Protein AF-A0A940PUE8-F1 (afdb_monomer)

Radius of gyration: 15.59 Å; Cα contacts (8 Å, |Δi|>4): 55; chains: 1; bounding box: 42×23×38 Å

Secondary structure (DSSP, 8-state):
--THHHHHHHHHHHHHTTSHHHHHHHH-HHHHHHHHHHHHHH---TT--GGGSSTTT---SPPHHHHHHHHHHHHHHHHHH--S-PPPHHHHHHHHHHHHHHHHHS-----

Solvent-accessible surface area (backbone atoms only — not comparable to full-atom values): 6764 Å² total; per-residue (Å²): 131,73,72,69,56,62,49,49,51,55,52,52,49,58,54,46,61,73,38,78,62,36,61,55,56,71,70,32,60,64,61,51,50,51,52,52,53,48,46,58,71,73,61,72,56,99,80,68,69,68,75,48,72,37,46,77,51,51,75,76,62,73,57,77,89,48,44,66,58,50,45,53,42,38,55,60,45,46,79,76,71,59,88,78,88,76,74,51,67,67,60,47,51,51,54,47,44,53,51,39,50,52,40,41,66,52,86,68,80,85,125

Sequence (111 aa):
MSRHVMTRHFYDLEKLMQTPYAEMALNDLVLYHEIVEHRRKFYHVGYVDYDKELPATIQIVPSDELMSSYEADYNEMKEIFIYGQPLTFGGLMEKITNLQEQFRTLDVPRG

pLDDT: mean 71.4, std 12.27, range [41.88, 86.75]

Structure (mmCIF, N/CA/C/O backbone):
data_AF-A0A940PUE8-F1
#
_entry.id   AF-A0A940PUE8-F1
#
loop_
_atom_site.group_PDB
_atom_site.id
_atom_site.type_symbol
_atom_site.label_atom_id
_atom_site.label_alt_id
_atom_site.label_comp_id
_atom_site.label_asym_id
_atom_site.label_entity_id
_atom_site.label_seq_id
_atom_site.pdbx_PDB_ins_code
_atom_site.Cartn_x
_atom_site.Cartn_y
_atom_site.Cartn_z
_atom_site.occupancy
_atom_site.B_iso_or_equiv
_atom_site.auth_seq_id
_atom_site.auth_comp_id
_atom_site.auth_asym_id
_atom_site.auth_atom_id
_atom_site.pdbx_PDB_model_num
ATOM 1 N N . MET A 1 1 ? -12.089 7.092 -16.621 1.00 41.88 1 MET A N 1
ATOM 2 C CA . MET A 1 1 ? -11.076 7.352 -15.573 1.00 41.88 1 MET A CA 1
ATOM 3 C C . MET A 1 1 ? -9.706 7.195 -16.213 1.00 41.88 1 MET A C 1
ATOM 5 O O . MET A 1 1 ? -9.510 6.208 -16.909 1.00 41.88 1 MET A O 1
ATOM 9 N N . SER A 1 2 ? -8.819 8.191 -16.123 1.00 42.94 2 SER A N 1
ATOM 10 C CA . SER A 1 2 ? -7.538 8.158 -16.848 1.00 42.94 2 SER A CA 1
ATOM 11 C C . SER A 1 2 ? -6.592 7.113 -16.245 1.00 42.94 2 SER A C 1
ATOM 13 O O . SER A 1 2 ? -6.296 7.192 -15.051 1.00 42.94 2 SER A O 1
ATOM 15 N N . ARG A 1 3 ? -6.101 6.187 -17.078 1.00 51.22 3 ARG A N 1
ATOM 16 C CA . ARG A 1 3 ? -5.226 5.048 -16.729 1.00 51.22 3 ARG A CA 1
ATOM 17 C C . ARG A 1 3 ? -4.031 5.395 -15.830 1.00 51.22 3 ARG A C 1
ATOM 19 O O . ARG A 1 3 ? -3.708 4.662 -14.910 1.00 51.22 3 ARG A O 1
ATOM 26 N N . HIS A 1 4 ? -3.445 6.581 -15.986 1.00 52.94 4 HIS A N 1
ATOM 27 C CA . HIS A 1 4 ? -2.206 6.961 -15.291 1.00 52.94 4 HIS A CA 1
ATOM 28 C C . HIS A 1 4 ? -2.325 7.309 -13.795 1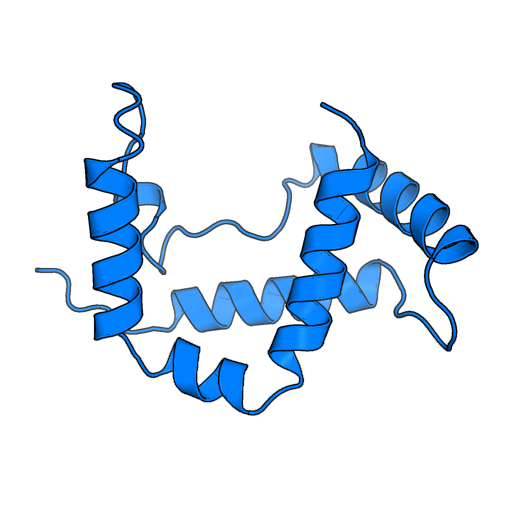.00 52.94 4 HIS A C 1
ATOM 30 O O . HIS A 1 4 ? -1.308 7.617 -13.175 1.00 52.94 4 HIS A O 1
ATOM 36 N N . VAL A 1 5 ? -3.524 7.386 -13.211 1.00 60.94 5 VAL A N 1
ATOM 37 C CA . VAL A 1 5 ? -3.681 7.820 -11.805 1.00 60.94 5 VAL A CA 1
ATOM 38 C C . VAL A 1 5 ? -3.390 6.673 -10.833 1.00 60.94 5 VAL A C 1
ATOM 40 O O . VAL A 1 5 ? -2.706 6.877 -9.836 1.00 60.94 5 VAL A O 1
ATOM 43 N N . MET A 1 6 ? -3.816 5.450 -11.160 1.00 65.69 6 MET A N 1
ATOM 44 C CA . MET A 1 6 ? -3.657 4.289 -10.271 1.00 65.69 6 MET A CA 1
ATOM 45 C C . MET A 1 6 ? -2.205 3.841 -10.130 1.00 65.69 6 MET A C 1
ATOM 47 O O . MET A 1 6 ? -1.738 3.561 -9.030 1.00 65.69 6 MET A O 1
ATOM 51 N N . THR A 1 7 ? -1.450 3.875 -11.221 1.00 65.12 7 THR A N 1
ATOM 52 C CA . THR A 1 7 ? -0.021 3.566 -11.211 1.00 65.12 7 THR A CA 1
ATOM 53 C C . THR A 1 7 ? 0.786 4.521 -10.327 1.00 65.12 7 THR A C 1
ATOM 55 O O . THR A 1 7 ? 1.679 4.091 -9.595 1.00 65.12 7 THR A O 1
ATOM 58 N N . ARG A 1 8 ? 0.444 5.818 -10.351 1.00 70.62 8 ARG A N 1
ATOM 59 C CA . ARG A 1 8 ? 1.067 6.824 -9.479 1.00 70.62 8 ARG A CA 1
ATOM 60 C C . ARG A 1 8 ? 0.781 6.539 -8.011 1.00 70.62 8 ARG A C 1
ATOM 62 O O . ARG A 1 8 ? 1.705 6.585 -7.212 1.00 70.62 8 ARG A O 1
ATOM 69 N N . HIS A 1 9 ? -0.444 6.130 -7.677 1.00 76.25 9 HIS A N 1
ATOM 70 C CA . HIS A 1 9 ? -0.786 5.742 -6.309 1.00 76.25 9 HIS A CA 1
ATOM 71 C C . HIS A 1 9 ? 0.066 4.581 -5.785 1.00 76.25 9 HIS A C 1
ATOM 73 O O . HIS A 1 9 ? 0.525 4.650 -4.648 1.00 76.25 9 HIS A O 1
ATOM 79 N N . PHE A 1 10 ? 0.337 3.549 -6.591 1.00 74.19 10 PHE A N 1
ATOM 80 C CA . PHE A 1 10 ? 1.215 2.460 -6.148 1.00 74.19 10 PHE A CA 1
ATOM 81 C C . PHE A 1 10 ? 2.662 2.907 -5.955 1.00 74.19 10 PHE A C 1
ATOM 83 O O . PHE A 1 10 ? 3.315 2.466 -5.011 1.00 74.19 10 PHE A O 1
ATOM 90 N N . TYR A 1 11 ? 3.164 3.790 -6.818 1.00 75.38 11 TYR A N 1
ATOM 91 C CA . TYR A 1 11 ? 4.506 4.344 -6.662 1.00 75.38 11 TYR A CA 1
ATOM 92 C C . TYR A 1 11 ? 4.624 5.228 -5.412 1.00 75.38 11 TYR A C 1
ATOM 94 O O . TYR A 1 11 ? 5.576 5.085 -4.647 1.00 75.38 11 TYR A O 1
ATOM 102 N N . ASP A 1 12 ? 3.644 6.093 -5.161 1.00 79.44 12 ASP A N 1
ATOM 103 C CA . ASP A 1 12 ? 3.615 6.932 -3.961 1.00 79.44 12 ASP A CA 1
ATOM 104 C C . ASP A 1 12 ? 3.534 6.074 -2.690 1.00 79.44 12 ASP A C 1
ATOM 106 O O . ASP A 1 12 ? 4.255 6.326 -1.723 1.00 79.44 12 ASP A O 1
ATOM 110 N N . LEU A 1 13 ? 2.727 5.006 -2.708 1.00 80.25 13 LEU A N 1
ATOM 111 C CA . LEU A 1 13 ? 2.640 4.044 -1.608 1.00 80.25 13 LEU A CA 1
ATOM 112 C C . LEU A 1 13 ? 3.984 3.344 -1.365 1.00 80.25 13 LEU A C 1
ATOM 114 O O . LEU A 1 13 ? 4.432 3.251 -0.226 1.00 80.25 13 LEU A O 1
ATOM 118 N N . GLU A 1 14 ? 4.668 2.925 -2.432 1.00 80.62 14 GLU A N 1
ATOM 119 C CA . GLU A 1 14 ? 6.005 2.322 -2.365 1.00 80.62 14 GLU A CA 1
ATOM 120 C C . GLU A 1 14 ? 7.037 3.248 -1.718 1.00 80.62 14 GLU A C 1
ATOM 122 O O . GLU A 1 14 ? 7.888 2.782 -0.953 1.00 80.62 14 GLU A O 1
ATOM 127 N N . LYS A 1 15 ? 6.952 4.554 -1.997 1.00 82.19 15 LYS A N 1
ATOM 128 C CA . LYS A 1 15 ? 7.826 5.566 -1.398 1.00 82.19 15 LYS A CA 1
ATOM 129 C C . LYS A 1 15 ? 7.487 5.827 0.057 1.00 82.19 15 LYS A C 1
ATOM 131 O O . LYS A 1 15 ? 8.400 5.863 0.878 1.00 82.19 15 LYS A O 1
ATOM 136 N N . LEU A 1 16 ? 6.205 5.948 0.393 1.00 81.56 16 LEU A N 1
ATOM 137 C CA . LEU A 1 16 ? 5.758 6.122 1.775 1.00 81.56 16 LEU A CA 1
ATOM 138 C C . LEU A 1 16 ? 6.170 4.931 2.648 1.00 81.56 16 LEU A C 1
ATOM 140 O O . LEU A 1 16 ? 6.682 5.142 3.747 1.00 81.56 16 LEU A O 1
ATOM 144 N N . MET A 1 17 ? 6.059 3.705 2.128 1.00 79.38 17 MET A N 1
ATOM 145 C CA . MET A 1 17 ? 6.488 2.474 2.803 1.00 79.38 17 MET A CA 1
ATOM 146 C C . MET A 1 17 ? 7.980 2.429 3.159 1.00 79.38 17 MET A C 1
ATOM 148 O O . MET A 1 17 ? 8.370 1.682 4.050 1.00 79.38 17 MET A O 1
ATOM 152 N N . GLN A 1 18 ? 8.828 3.200 2.478 1.00 79.50 18 GLN A N 1
ATOM 153 C CA . GLN A 1 18 ? 10.267 3.262 2.770 1.00 79.50 18 GLN A CA 1
ATOM 154 C C . GLN A 1 18 ? 10.622 4.285 3.846 1.00 79.50 18 GLN A C 1
ATOM 156 O O . GLN A 1 18 ? 11.796 4.450 4.179 1.00 79.50 18 GLN A O 1
ATOM 161 N N . THR A 1 19 ? 9.633 5.002 4.369 1.00 83.94 19 THR A N 1
ATOM 162 C CA . THR A 1 19 ? 9.842 6.010 5.402 1.00 83.94 19 THR A CA 1
ATOM 163 C C . THR A 1 19 ? 9.481 5.462 6.782 1.00 83.94 19 THR A C 1
ATOM 165 O O . THR A 1 19 ? 8.630 4.577 6.885 1.00 83.94 19 THR A O 1
ATOM 168 N N . PRO A 1 20 ? 10.029 6.038 7.868 1.00 80.12 20 PRO A N 1
ATOM 169 C CA . PRO A 1 20 ? 9.613 5.695 9.231 1.00 80.12 20 PRO A CA 1
ATOM 170 C C . PRO A 1 20 ? 8.114 5.922 9.486 1.00 80.12 20 PRO A C 1
ATOM 172 O O . PRO A 1 20 ? 7.539 5.338 10.400 1.00 80.12 20 PRO A O 1
ATOM 175 N N . TYR A 1 21 ? 7.462 6.766 8.675 1.00 80.38 21 TYR A N 1
ATOM 176 C CA . TYR A 1 21 ? 6.032 7.048 8.788 1.00 80.38 21 TYR A CA 1
ATOM 177 C C . TYR A 1 21 ? 5.154 5.838 8.473 1.00 80.38 21 TYR A C 1
ATOM 179 O O . TYR A 1 21 ? 4.046 5.767 8.993 1.00 80.38 21 TYR A O 1
ATOM 187 N N 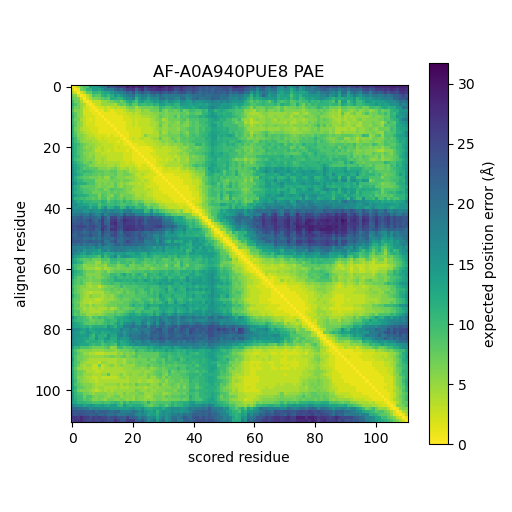. ALA A 1 22 ? 5.639 4.880 7.678 1.00 80.12 22 ALA A N 1
ATOM 188 C CA . ALA A 1 22 ? 4.893 3.663 7.376 1.00 80.12 22 ALA A CA 1
ATOM 189 C C . ALA A 1 22 ? 4.637 2.830 8.636 1.00 80.12 22 ALA A C 1
ATOM 191 O O . ALA A 1 22 ? 3.502 2.464 8.920 1.00 80.12 22 ALA A O 1
ATOM 192 N N . GLU A 1 23 ? 5.683 2.591 9.425 1.00 77.94 23 GLU A N 1
ATOM 193 C CA . GLU A 1 23 ? 5.584 1.837 10.674 1.00 77.94 23 GLU A CA 1
ATOM 194 C C . GLU A 1 23 ? 4.758 2.593 11.721 1.00 77.94 23 GLU A C 1
ATOM 196 O O . GLU A 1 23 ? 3.924 1.993 12.395 1.00 77.94 23 GLU A O 1
ATOM 201 N N . MET A 1 24 ? 4.928 3.915 11.827 1.00 81.88 24 MET A N 1
ATOM 202 C CA . MET A 1 24 ? 4.113 4.728 12.737 1.00 81.88 24 MET A CA 1
ATOM 203 C C . MET A 1 24 ? 2.625 4.671 12.373 1.00 81.88 24 MET A C 1
ATOM 205 O O . MET A 1 24 ? 1.797 4.492 13.258 1.00 81.88 24 MET A O 1
ATOM 209 N N . ALA A 1 25 ? 2.284 4.766 11.084 1.00 80.62 25 ALA A N 1
ATOM 210 C CA . ALA A 1 25 ? 0.899 4.698 10.628 1.00 80.62 25 ALA A CA 1
ATOM 211 C C . ALA A 1 25 ? 0.286 3.298 10.800 1.00 80.62 25 ALA A C 1
ATOM 213 O O . ALA A 1 25 ? -0.881 3.191 11.161 1.00 80.62 25 ALA A O 1
ATOM 214 N N . LEU A 1 26 ? 1.057 2.229 10.569 1.00 75.38 26 LEU A N 1
ATOM 215 C CA . LEU A 1 26 ? 0.587 0.850 10.751 1.00 75.38 26 LEU A CA 1
ATOM 216 C C . LEU A 1 26 ? 0.328 0.502 12.223 1.00 75.38 26 LEU A C 1
ATOM 218 O O . LEU A 1 26 ? -0.571 -0.281 12.511 1.00 75.38 26 LEU A O 1
ATOM 222 N N . ASN A 1 27 ? 1.092 1.088 13.147 1.00 78.25 27 ASN A N 1
ATOM 223 C CA . ASN A 1 27 ? 0.923 0.861 14.584 1.00 78.25 27 ASN A CA 1
ATOM 224 C C . ASN A 1 27 ? -0.117 1.791 15.239 1.00 78.25 27 ASN A C 1
ATOM 226 O O . ASN A 1 27 ? -0.486 1.573 16.394 1.00 78.25 27 ASN A O 1
ATOM 230 N N . ASP A 1 28 ? -0.606 2.811 14.530 1.00 81.06 28 ASP A N 1
ATOM 231 C CA . ASP A 1 28 ? -1.618 3.742 15.035 1.00 81.06 28 ASP A CA 1
ATOM 232 C C . ASP A 1 28 ? -3.034 3.301 14.628 1.00 81.06 28 ASP A C 1
ATOM 234 O O . ASP A 1 28 ? -3.657 3.806 13.690 1.00 81.06 28 ASP A O 1
ATOM 238 N N . LEU A 1 29 ? -3.557 2.320 15.367 1.00 75.25 29 LEU A N 1
ATOM 239 C CA . LEU A 1 29 ? -4.911 1.797 15.159 1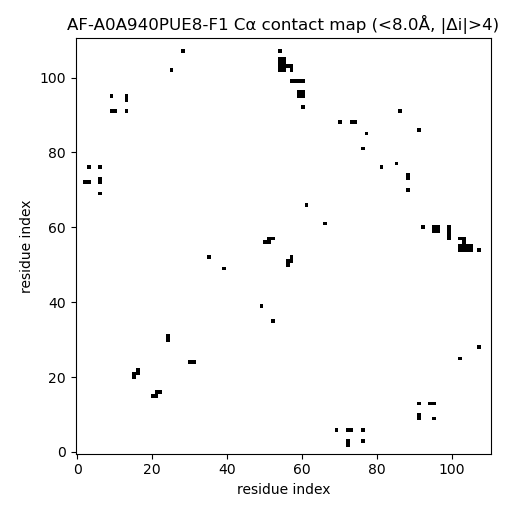.00 75.25 29 LEU A CA 1
ATOM 240 C C . LEU A 1 29 ? -5.997 2.859 15.397 1.00 75.25 29 LEU A C 1
ATOM 242 O O . LEU A 1 29 ? -7.072 2.776 14.801 1.00 75.25 29 LEU A O 1
ATOM 246 N N . VAL A 1 30 ? -5.729 3.864 16.240 1.00 78.06 30 VAL A N 1
ATOM 247 C CA . VAL A 1 30 ? -6.670 4.963 16.504 1.00 78.06 30 VAL A CA 1
ATOM 248 C C . VAL A 1 30 ? -6.796 5.834 15.261 1.00 78.06 30 VAL A C 1
ATOM 250 O O . VAL A 1 30 ? -7.913 6.064 14.798 1.00 78.06 30 VAL A O 1
ATOM 253 N N . LEU A 1 31 ? -5.668 6.229 14.664 1.00 77.56 31 LEU A N 1
ATOM 254 C CA . LEU A 1 31 ? -5.642 6.956 13.396 1.00 77.56 31 LEU A CA 1
ATOM 255 C C . LEU A 1 31 ? -6.360 6.177 12.287 1.00 77.56 31 LEU A C 1
ATOM 257 O O . LEU A 1 31 ? -7.135 6.760 11.526 1.00 77.56 31 LEU A O 1
ATOM 261 N N . TYR A 1 32 ? -6.149 4.860 12.207 1.00 74.56 32 TYR A N 1
ATOM 262 C CA . TYR A 1 32 ? -6.838 4.019 11.226 1.00 74.56 32 TYR A CA 1
ATOM 263 C C . TYR A 1 32 ? -8.364 4.063 11.404 1.00 74.56 32 TYR A C 1
ATOM 265 O O . TYR A 1 32 ? -9.095 4.335 10.447 1.00 74.56 32 TYR A O 1
ATOM 273 N N . HIS A 1 33 ? -8.851 3.865 12.633 1.00 71.94 33 HIS A N 1
ATOM 274 C CA . HIS A 1 33 ? -10.279 3.952 12.944 1.00 71.94 33 HIS A CA 1
ATOM 275 C C . HIS A 1 33 ? -10.861 5.339 12.656 1.00 71.94 33 HIS A C 1
ATOM 277 O O . HIS A 1 33 ? -11.954 5.432 12.095 1.00 71.94 33 HIS A O 1
ATOM 283 N N . GLU A 1 34 ? -10.143 6.412 12.990 1.00 80.00 34 GLU A N 1
ATOM 284 C CA . GLU A 1 34 ? -10.578 7.780 12.699 1.00 80.00 34 GLU A CA 1
ATOM 285 C C . GLU A 1 34 ? -10.703 8.037 11.194 1.00 80.00 34 GLU A C 1
ATOM 287 O O . GLU A 1 34 ? -11.674 8.663 10.762 1.00 80.00 34 GLU A O 1
ATOM 292 N N . ILE A 1 35 ? -9.777 7.521 10.379 1.00 77.19 35 ILE A N 1
ATOM 293 C CA . ILE A 1 35 ? -9.835 7.634 8.914 1.00 77.19 35 ILE A CA 1
ATOM 294 C C . ILE A 1 35 ? -11.052 6.888 8.354 1.00 77.19 35 ILE A C 1
ATOM 296 O O . ILE A 1 35 ? -11.763 7.447 7.511 1.00 77.19 35 ILE A O 1
ATOM 300 N N . VAL A 1 36 ? -11.312 5.660 8.818 1.00 72.12 36 VAL A N 1
ATOM 301 C CA . VAL A 1 36 ? -12.480 4.864 8.396 1.00 72.12 36 VAL A CA 1
ATOM 302 C C . VAL A 1 36 ? -13.778 5.574 8.786 1.00 72.12 36 VAL A C 1
ATOM 304 O O . VAL A 1 36 ? -14.651 5.786 7.945 1.00 72.12 36 VAL A O 1
ATOM 307 N N . GLU A 1 37 ? -13.892 6.041 10.030 1.00 71.56 37 GLU A N 1
ATOM 308 C CA . GLU A 1 37 ? -15.079 6.757 10.512 1.00 71.56 37 GLU A CA 1
ATOM 309 C C . GLU A 1 37 ? -15.280 8.108 9.812 1.00 71.56 37 GLU A C 1
ATOM 311 O O . GLU A 1 37 ? -16.412 8.494 9.501 1.00 71.56 37 GLU A O 1
ATOM 316 N N . HIS A 1 38 ? -14.198 8.825 9.505 1.00 75.19 38 HIS A N 1
ATOM 317 C CA . HIS A 1 38 ? -14.262 10.040 8.701 1.00 75.19 38 HIS A CA 1
ATOM 318 C C . HIS A 1 38 ? -14.763 9.724 7.286 1.00 75.19 38 HIS A C 1
ATOM 320 O O . HIS A 1 38 ? -15.709 10.355 6.809 1.00 75.19 38 HIS A O 1
ATOM 326 N N . ARG A 1 39 ? -14.207 8.703 6.622 1.00 69.06 39 ARG A N 1
ATOM 327 C CA . ARG A 1 39 ? -14.670 8.283 5.291 1.00 69.06 39 ARG A CA 1
ATOM 328 C C . ARG A 1 39 ? -16.135 7.864 5.298 1.00 69.06 39 ARG A C 1
ATOM 330 O O . ARG A 1 39 ? -16.884 8.297 4.426 1.00 69.06 39 ARG A O 1
ATOM 337 N N . ARG A 1 40 ? -16.567 7.123 6.315 1.00 65.75 40 ARG A N 1
ATOM 338 C CA . ARG A 1 40 ? -17.960 6.704 6.509 1.00 65.75 40 ARG A CA 1
ATOM 339 C C . ARG A 1 40 ? -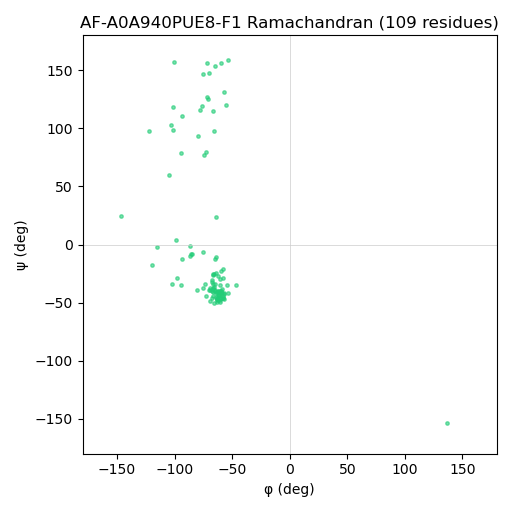18.929 7.882 6.635 1.00 65.75 40 ARG A C 1
ATOM 341 O O . ARG A 1 40 ? -20.028 7.840 6.084 1.00 65.75 40 ARG A O 1
ATOM 348 N N . LYS A 1 41 ? -18.526 8.941 7.344 1.00 65.19 41 LYS A N 1
ATOM 349 C CA . LYS A 1 41 ? -19.346 10.148 7.550 1.00 65.19 41 LYS A CA 1
ATOM 350 C C . LYS A 1 41 ? -19.406 11.051 6.318 1.00 65.19 41 LYS A C 1
ATOM 352 O O . LYS A 1 41 ? -20.458 11.628 6.056 1.00 65.19 41 LYS A O 1
ATOM 357 N N . PHE A 1 42 ? -18.307 11.182 5.574 1.00 57.41 42 PHE A N 1
ATOM 358 C CA . PHE A 1 42 ? -18.205 12.141 4.466 1.00 57.41 42 PHE A CA 1
ATOM 359 C C . PHE A 1 42 ? -18.468 11.534 3.078 1.00 57.41 42 PHE A C 1
ATOM 361 O O . PHE A 1 42 ? -18.988 12.228 2.206 1.00 57.41 42 PHE A O 1
ATOM 368 N N . TYR A 1 43 ? -18.189 10.245 2.872 1.00 52.38 43 TYR A N 1
ATOM 369 C CA . TYR A 1 43 ? -18.469 9.514 1.630 1.00 52.38 43 TYR A CA 1
ATOM 370 C C . TYR A 1 43 ? -19.680 8.594 1.818 1.00 52.38 43 TYR A C 1
ATOM 372 O O . TYR A 1 43 ? -19.593 7.373 1.688 1.00 52.38 43 TYR A O 1
ATOM 380 N N . HIS A 1 44 ? -20.828 9.190 2.145 1.00 47.84 44 HIS A N 1
ATOM 381 C CA . HIS A 1 44 ? -22.102 8.481 2.240 1.00 47.84 44 HIS A CA 1
ATOM 382 C C . HIS A 1 44 ? -22.629 8.154 0.833 1.00 47.84 44 HIS A C 1
ATOM 384 O O . HIS A 1 44 ? -23.506 8.829 0.292 1.00 47.84 44 HIS A O 1
ATOM 390 N N . VAL A 1 45 ? -22.059 7.127 0.205 1.00 50.34 45 VAL A N 1
ATOM 391 C CA . VAL A 1 45 ? -22.631 6.492 -0.984 1.00 50.34 45 VAL A CA 1
ATOM 392 C C . VAL A 1 45 ? -23.454 5.320 -0.456 1.00 50.34 4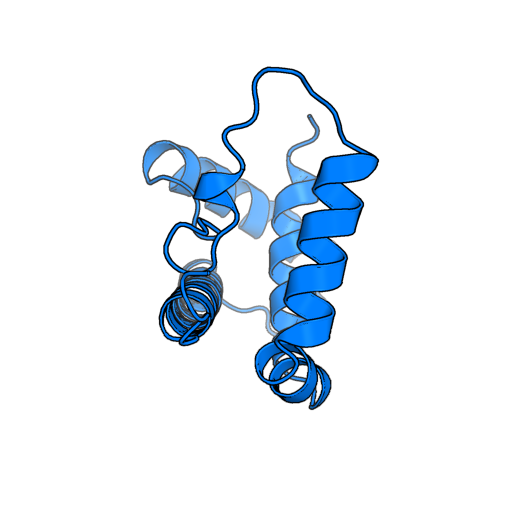5 VAL A C 1
ATOM 394 O O . VAL A 1 45 ? -22.885 4.384 0.095 1.00 50.34 45 VAL A O 1
ATOM 397 N N . GLY A 1 46 ? -24.786 5.389 -0.557 1.00 45.62 46 GLY A N 1
ATOM 398 C CA . GLY A 1 46 ? -25.752 4.491 0.110 1.00 45.62 46 GLY A CA 1
ATOM 399 C C . GLY A 1 46 ? -25.727 3.004 -0.289 1.00 45.62 46 GLY A C 1
ATOM 400 O O . GLY A 1 46 ? -26.743 2.329 -0.162 1.00 45.62 46 GLY A O 1
ATOM 401 N N . TYR A 1 47 ? -24.603 2.501 -0.802 1.00 45.69 47 TYR A N 1
ATOM 402 C CA . TYR A 1 47 ? -24.399 1.124 -1.248 1.00 45.69 47 TYR A CA 1
ATOM 403 C C . TYR A 1 47 ? -22.956 0.627 -1.009 1.00 45.69 47 TYR A C 1
ATOM 405 O O . TYR A 1 47 ? -22.471 -0.243 -1.730 1.00 45.69 47 TYR A O 1
ATOM 413 N N . VAL A 1 48 ? -22.224 1.210 -0.051 1.00 48.41 48 VAL A N 1
ATOM 414 C CA . VAL A 1 48 ? -20.876 0.746 0.317 1.00 48.41 48 VAL A CA 1
ATOM 415 C C . VAL A 1 48 ? -20.963 -0.070 1.598 1.00 48.41 48 VAL A C 1
ATOM 417 O O . VAL A 1 48 ? -21.396 0.410 2.642 1.00 48.41 48 VAL A O 1
ATOM 420 N N . ASP A 1 49 ? -20.572 -1.332 1.479 1.00 53.06 49 ASP A N 1
ATOM 421 C CA . ASP A 1 49 ? -20.476 -2.284 2.575 1.00 53.06 49 ASP A CA 1
ATOM 422 C C . ASP A 1 49 ? -19.166 -2.011 3.331 1.00 53.06 49 ASP A C 1
ATOM 424 O O . ASP A 1 49 ? -18.090 -2.445 2.912 1.00 53.06 49 ASP A O 1
ATOM 428 N N . TYR A 1 50 ? -19.236 -1.189 4.381 1.00 50.94 50 TYR A N 1
ATOM 429 C CA . TYR A 1 50 ? -18.065 -0.702 5.129 1.00 50.94 50 TYR A CA 1
ATOM 430 C C . TYR A 1 50 ? -17.291 -1.823 5.851 1.00 50.94 50 TYR A C 1
ATOM 432 O O . TYR A 1 50 ? -16.146 -1.614 6.245 1.00 50.94 50 TYR A O 1
ATOM 440 N N . ASP A 1 51 ? -17.844 -3.038 5.919 1.00 51.69 51 ASP A N 1
ATOM 441 C CA . ASP A 1 51 ? -17.132 -4.249 6.351 1.00 51.69 51 ASP A CA 1
ATOM 442 C C . ASP A 1 51 ? -15.983 -4.643 5.393 1.00 51.69 51 ASP A C 1
ATOM 444 O O . ASP A 1 51 ? -15.128 -5.461 5.744 1.00 51.69 51 ASP A O 1
ATOM 448 N N . LYS A 1 52 ? -15.909 -4.047 4.189 1.00 52.38 52 LYS A N 1
ATOM 449 C CA . LYS A 1 52 ? -14.802 -4.215 3.221 1.00 52.38 52 LYS A CA 1
ATOM 450 C C . LYS A 1 52 ? -13.610 -3.277 3.443 1.00 52.38 52 LYS A C 1
ATOM 452 O O . LYS A 1 52 ? -12.590 -3.429 2.774 1.00 52.38 52 LYS A O 1
ATOM 457 N N . GLU A 1 53 ? -13.735 -2.306 4.347 1.00 55.09 53 GLU A N 1
ATOM 458 C CA . GLU A 1 53 ? -12.645 -1.394 4.732 1.00 55.09 53 GLU A CA 1
ATOM 459 C C . GLU A 1 53 ? -11.959 -1.826 6.037 1.00 55.09 53 GLU A C 1
ATOM 461 O O . GLU A 1 53 ? -11.067 -1.138 6.526 1.00 55.09 53 GLU A O 1
ATOM 466 N N . LEU A 1 54 ? -12.345 -2.974 6.603 1.00 59.66 54 LEU A N 1
ATOM 467 C CA . LEU A 1 54 ? -11.628 -3.570 7.723 1.00 59.66 54 LEU A CA 1
ATOM 468 C C . LEU A 1 54 ? -10.270 -4.094 7.237 1.00 59.66 54 LEU A C 1
ATOM 470 O O . LEU A 1 54 ? -10.176 -4.602 6.115 1.00 59.66 54 LEU A O 1
ATOM 474 N N . PRO A 1 55 ? -9.216 -4.070 8.072 1.00 60.09 55 PRO A N 1
ATOM 475 C CA . PRO A 1 55 ? -7.899 -4.516 7.623 1.00 60.09 55 PRO A CA 1
ATOM 476 C C . PRO A 1 55 ? -7.891 -5.960 7.114 1.00 60.09 55 PRO A C 1
ATOM 478 O O . PRO A 1 55 ? -7.157 -6.275 6.186 1.00 60.09 55 PRO A O 1
ATOM 481 N N . ALA A 1 56 ? -8.781 -6.813 7.633 1.00 60.62 56 ALA A N 1
ATOM 482 C CA . ALA A 1 56 ? -8.959 -8.196 7.191 1.00 60.62 56 ALA A CA 1
ATOM 483 C C . ALA A 1 56 ? -9.508 -8.349 5.755 1.00 60.62 56 ALA A C 1
ATOM 485 O O . ALA A 1 56 ? -9.281 -9.378 5.121 1.00 60.62 56 ALA A O 1
ATOM 486 N N . THR A 1 57 ? -10.238 -7.360 5.235 1.00 65.31 57 THR A N 1
ATOM 487 C CA . THR A 1 57 ? -10.920 -7.408 3.928 1.00 65.31 57 THR A CA 1
ATOM 488 C C . THR A 1 57 ? -10.358 -6.405 2.923 1.00 65.31 57 THR A C 1
ATOM 490 O O . THR A 1 57 ? -10.767 -6.424 1.760 1.00 65.31 57 THR A O 1
ATOM 493 N N . ILE A 1 58 ? -9.375 -5.589 3.329 1.00 71.25 58 ILE A N 1
ATOM 494 C CA . ILE A 1 58 ? -8.724 -4.624 2.447 1.00 71.25 58 ILE A CA 1
ATOM 495 C C . ILE A 1 58 ? -8.125 -5.334 1.225 1.00 71.25 58 ILE A C 1
ATOM 497 O O . ILE A 1 58 ? -7.434 -6.358 1.324 1.00 71.25 58 ILE A O 1
ATOM 501 N N . GLN A 1 59 ? -8.426 -4.789 0.050 1.00 72.88 59 GLN A N 1
ATOM 502 C CA . GLN A 1 59 ? -7.918 -5.264 -1.227 1.00 72.88 59 GLN A CA 1
ATOM 503 C C . GLN A 1 59 ? -7.189 -4.111 -1.915 1.00 72.88 59 GLN A C 1
ATOM 505 O O . GLN A 1 59 ? -7.803 -3.232 -2.517 1.00 72.88 59 GLN A O 1
ATOM 510 N N . ILE A 1 60 ? -5.865 -4.106 -1.768 1.00 77.75 60 ILE A N 1
ATOM 511 C CA . ILE A 1 60 ? -4.960 -3.139 -2.404 1.00 77.75 60 ILE A CA 1
ATOM 512 C C . ILE A 1 60 ? -4.425 -3.732 -3.711 1.00 77.75 60 ILE A C 1
ATOM 514 O O . ILE A 1 60 ? -4.241 -3.016 -4.696 1.00 77.75 60 ILE A O 1
ATOM 518 N N . VAL A 1 61 ? -4.203 -5.051 -3.725 1.00 81.44 61 VAL A N 1
ATOM 519 C CA . VAL A 1 61 ? -3.774 -5.779 -4.918 1.00 81.44 61 VAL A CA 1
ATOM 520 C C . VAL A 1 61 ? -4.950 -5.862 -5.908 1.00 81.44 61 VAL A C 1
ATOM 522 O O . VAL A 1 61 ? -6.044 -6.293 -5.519 1.00 81.44 61 VAL A O 1
ATOM 525 N N . PRO A 1 62 ? -4.761 -5.452 -7.176 1.00 77.31 62 PRO A N 1
ATOM 526 C CA . PRO A 1 62 ? -5.793 -5.555 -8.207 1.00 77.31 62 PRO A CA 1
ATOM 527 C C . PRO A 1 62 ? -6.220 -7.010 -8.433 1.00 77.31 62 PRO A C 1
ATOM 529 O O . PRO A 1 62 ? -5.447 -7.932 -8.186 1.00 77.31 62 PRO A O 1
ATOM 532 N N . SER A 1 63 ? -7.432 -7.226 -8.948 1.00 80.06 63 SER A N 1
ATOM 533 C CA . SER A 1 63 ? -7.827 -8.549 -9.440 1.00 80.06 63 SER A CA 1
ATOM 534 C C . SER A 1 63 ? -6.980 -8.966 -10.648 1.00 80.06 63 SER A C 1
ATOM 536 O O . SER A 1 63 ? -6.515 -8.117 -11.413 1.00 80.06 63 SER A O 1
ATOM 538 N N . ASP A 1 64 ? -6.833 -10.276 -10.859 1.00 79.56 64 ASP A N 1
ATOM 539 C CA . ASP A 1 64 ? -6.032 -10.838 -11.957 1.00 79.56 64 ASP A CA 1
ATOM 540 C C . ASP A 1 64 ? -6.455 -10.309 -13.337 1.00 79.56 64 ASP A C 1
ATOM 542 O O . ASP A 1 64 ? -5.617 -10.051 -14.197 1.00 79.56 64 ASP A O 1
ATOM 546 N N . GLU A 1 65 ? -7.754 -10.060 -13.526 1.00 79.75 65 GLU A N 1
ATOM 547 C CA . GLU A 1 65 ? -8.318 -9.493 -14.758 1.00 79.75 65 GLU A CA 1
ATOM 548 C C . GLU A 1 65 ? -7.764 -8.098 -15.092 1.00 79.75 65 GLU A C 1
ATOM 550 O O . GLU A 1 65 ? -7.667 -7.726 -16.263 1.00 79.75 65 GLU A O 1
ATOM 555 N N . LEU A 1 66 ? -7.390 -7.317 -14.074 1.00 78.50 66 LEU A N 1
ATOM 556 C CA . LEU A 1 66 ? -6.849 -5.966 -14.230 1.00 78.50 66 LEU A CA 1
ATOM 557 C C . LEU A 1 66 ? -5.318 -5.946 -14.285 1.00 78.50 66 LEU A C 1
ATOM 559 O O . LEU A 1 66 ? -4.737 -4.934 -14.684 1.00 78.50 66 LEU A O 1
ATOM 563 N N . MET A 1 67 ? -4.665 -7.056 -13.939 1.00 81.12 67 MET A N 1
ATOM 564 C CA . MET A 1 67 ? -3.217 -7.126 -13.757 1.00 81.12 67 MET A CA 1
ATOM 565 C C . MET A 1 67 ? -2.452 -6.745 -15.031 1.00 81.12 67 MET A C 1
ATOM 567 O O . MET A 1 67 ? -1.558 -5.903 -14.987 1.00 81.12 67 MET A O 1
ATOM 571 N N . SER A 1 68 ? -2.860 -7.273 -16.191 1.00 81.94 68 SER A N 1
ATOM 572 C CA . SER A 1 68 ? -2.218 -6.953 -17.476 1.00 81.94 68 SER A CA 1
ATOM 573 C C . SER A 1 68 ? -2.423 -5.498 -17.906 1.00 81.94 68 SER A C 1
ATOM 575 O O . SER A 1 68 ? -1.527 -4.899 -18.498 1.00 81.94 68 SER A O 1
ATOM 577 N N . SER A 1 69 ? -3.582 -4.903 -17.595 1.00 81.81 69 SER A N 1
ATOM 578 C CA . SER A 1 69 ? -3.812 -3.475 -17.861 1.00 81.81 69 SER A CA 1
ATOM 579 C C . SER A 1 69 ? -2.913 -2.614 -16.979 1.00 81.81 69 SER A C 1
ATOM 581 O O . SER A 1 69 ? -2.370 -1.615 -17.440 1.00 81.81 69 SER A O 1
ATOM 583 N N . TYR A 1 70 ? -2.740 -3.009 -15.720 1.00 80.06 70 TYR A N 1
ATOM 584 C CA . TYR A 1 70 ? -1.966 -2.252 -14.743 1.00 80.06 70 TYR A CA 1
ATOM 585 C C . TYR A 1 70 ? -0.467 -2.356 -15.016 1.00 80.06 70 TYR A C 1
ATOM 587 O O . TYR A 1 70 ? 0.255 -1.378 -14.835 1.00 80.06 70 TYR A O 1
ATOM 595 N N . GLU A 1 71 ? -0.004 -3.504 -15.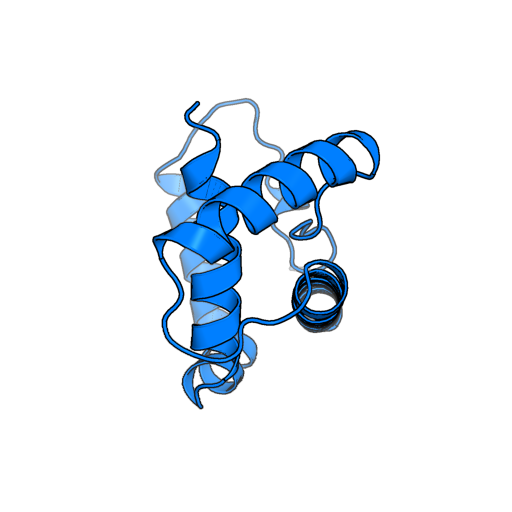506 1.00 85.19 71 GLU A N 1
ATOM 596 C CA . GLU A 1 71 ? 1.370 -3.677 -15.964 1.00 85.19 71 GLU A CA 1
ATOM 597 C C . GLU A 1 71 ? 1.681 -2.775 -17.163 1.00 85.19 71 GLU A C 1
ATOM 599 O O . GLU A 1 71 ? 2.698 -2.078 -17.163 1.00 85.19 71 GLU A O 1
ATOM 604 N N . ALA A 1 72 ? 0.794 -2.741 -18.163 1.00 83.06 72 ALA A N 1
ATOM 605 C CA . ALA A 1 72 ? 0.947 -1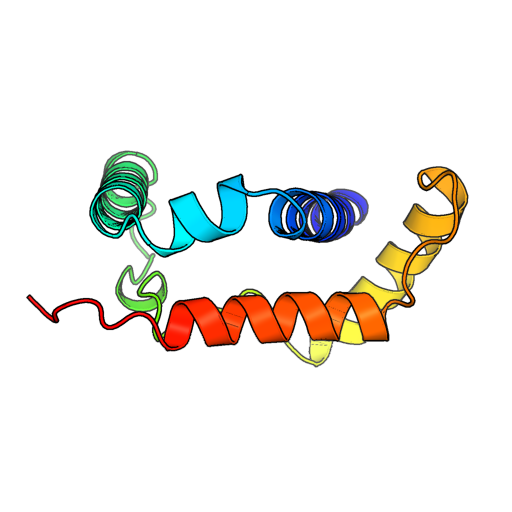.861 -19.319 1.00 83.06 72 ALA A CA 1
ATOM 606 C C . ALA A 1 72 ? 0.989 -0.383 -18.895 1.00 83.06 72 ALA A C 1
ATOM 608 O O . ALA A 1 72 ? 1.901 0.347 -19.290 1.00 83.06 72 ALA A O 1
ATOM 609 N N . ASP A 1 73 ? 0.068 0.026 -18.019 1.00 80.25 73 ASP A N 1
ATOM 610 C CA . ASP A 1 73 ? 0.008 1.390 -17.489 1.00 80.25 73 ASP A CA 1
ATOM 611 C C . ASP A 1 73 ? 1.242 1.734 -16.627 1.00 80.25 73 ASP A C 1
ATOM 613 O O . ASP A 1 73 ? 1.708 2.879 -16.628 1.00 80.25 73 ASP A O 1
ATOM 617 N N . TYR A 1 74 ? 1.796 0.761 -15.891 1.00 80.38 74 TYR A N 1
ATOM 618 C CA . TYR A 1 74 ? 3.037 0.919 -15.125 1.00 80.38 74 TYR A CA 1
ATOM 619 C C . TYR A 1 74 ? 4.252 1.111 -16.012 1.00 80.38 74 TYR A C 1
ATOM 621 O O . TYR A 1 74 ? 5.043 2.024 -15.770 1.00 80.38 74 TYR A O 1
ATOM 629 N N . ASN A 1 75 ? 4.375 0.295 -17.051 1.00 79.94 75 ASN A N 1
ATOM 630 C CA . ASN A 1 75 ? 5.485 0.388 -17.985 1.00 79.94 75 ASN A CA 1
ATOM 631 C C . ASN A 1 75 ? 5.451 1.714 -18.759 1.00 79.94 75 ASN A C 1
ATOM 633 O O . ASN A 1 75 ? 6.486 2.362 -18.879 1.00 79.94 75 ASN A O 1
ATOM 637 N N . GLU A 1 76 ? 4.274 2.184 -19.182 1.00 78.06 76 GLU A N 1
ATOM 638 C CA . GLU A 1 76 ? 4.140 3.490 -19.842 1.00 78.06 76 GLU A CA 1
ATOM 639 C C . GLU A 1 76 ? 4.521 4.653 -18.907 1.00 78.06 76 GLU A C 1
ATOM 641 O O . GLU A 1 76 ? 5.237 5.572 -19.301 1.00 78.06 76 GLU A O 1
ATOM 646 N N . MET A 1 77 ? 4.104 4.605 -17.637 1.00 75.12 77 MET A N 1
ATOM 647 C CA . MET A 1 77 ? 4.455 5.640 -16.658 1.00 75.12 77 MET A CA 1
ATOM 648 C C . MET A 1 77 ? 5.945 5.621 -16.289 1.00 75.12 77 MET A C 1
ATOM 650 O O . MET A 1 77 ? 6.550 6.682 -16.116 1.00 75.12 77 MET A O 1
ATOM 654 N N . LYS A 1 78 ? 6.533 4.428 -16.149 1.00 72.44 78 LYS A N 1
ATOM 655 C CA . LYS A 1 78 ? 7.937 4.225 -15.773 1.00 72.44 78 LYS A CA 1
ATOM 656 C C . LYS A 1 78 ? 8.887 4.929 -16.740 1.00 72.44 78 LYS A C 1
ATOM 658 O O . LYS A 1 78 ? 9.818 5.585 -16.280 1.00 72.44 78 LYS A O 1
ATOM 663 N N . GLU A 1 79 ? 8.600 4.846 -18.036 1.00 66.31 79 GLU A N 1
ATOM 664 C CA . GLU A 1 79 ? 9.381 5.484 -19.103 1.00 66.31 79 GLU A CA 1
ATOM 665 C C . GLU A 1 79 ? 9.309 7.022 -19.073 1.00 66.31 79 GLU A C 1
ATOM 667 O O . GLU A 1 79 ? 10.231 7.695 -19.526 1.00 66.31 79 GLU A O 1
ATOM 672 N N . ILE A 1 80 ? 8.232 7.599 -18.525 1.00 62.53 80 ILE A N 1
ATOM 673 C CA . ILE A 1 80 ? 7.962 9.046 -18.595 1.00 62.53 80 ILE A CA 1
ATOM 674 C C . ILE A 1 80 ? 8.310 9.773 -17.285 1.00 62.53 80 ILE A C 1
ATOM 676 O O . ILE A 1 80 ? 8.720 10.933 -17.320 1.00 62.53 80 ILE A O 1
ATOM 680 N N . PHE A 1 81 ? 8.135 9.132 -16.123 1.00 59.62 81 PHE A N 1
ATOM 681 C CA . PHE A 1 81 ? 8.112 9.832 -14.829 1.00 59.62 81 PHE A CA 1
ATOM 682 C C . PHE A 1 81 ? 9.186 9.420 -13.817 1.00 59.62 81 PHE A C 1
ATOM 684 O O . PHE A 1 81 ? 9.415 10.172 -12.867 1.00 59.62 81 PHE A O 1
ATOM 691 N N . ILE A 1 82 ? 9.839 8.263 -13.960 1.00 60.38 82 ILE A N 1
ATOM 692 C CA . ILE A 1 82 ? 10.734 7.762 -12.907 1.00 60.38 82 ILE A CA 1
ATOM 693 C C . ILE A 1 82 ? 12.202 7.980 -13.289 1.00 60.38 82 ILE A C 1
ATOM 695 O O . ILE A 1 82 ? 12.789 7.211 -14.043 1.00 60.38 82 ILE A O 1
ATOM 699 N N . TYR A 1 83 ? 12.828 8.998 -12.695 1.00 55.94 83 TYR A N 1
ATOM 700 C CA . TYR A 1 83 ? 14.283 9.162 -12.715 1.00 55.94 83 TYR A CA 1
ATOM 701 C C . TYR A 1 83 ? 14.936 8.210 -11.693 1.00 55.94 83 TYR A C 1
ATOM 703 O O . TYR A 1 83 ? 14.717 8.349 -10.491 1.00 55.94 83 TYR A O 1
ATOM 711 N N . GLY A 1 84 ? 15.734 7.240 -12.155 1.00 67.06 84 GLY A N 1
ATOM 712 C CA . GLY A 1 84 ? 16.460 6.281 -11.303 1.00 67.06 84 GLY A CA 1
ATOM 713 C C . GLY A 1 84 ? 16.392 4.840 -11.819 1.00 67.06 84 GLY A C 1
ATOM 714 O O . GLY A 1 84 ? 16.234 4.627 -13.016 1.00 67.06 84 GLY A O 1
ATOM 715 N N . GLN A 1 85 ? 16.511 3.848 -10.924 1.00 66.88 85 GLN A N 1
ATOM 716 C CA . GLN A 1 85 ? 16.195 2.442 -11.219 1.00 66.88 85 GLN A CA 1
ATOM 717 C C . GLN A 1 85 ? 14.814 2.093 -10.649 1.00 66.88 85 GLN A C 1
ATOM 719 O O . GLN A 1 85 ? 14.693 1.843 -9.448 1.00 66.88 85 GLN A O 1
ATOM 724 N N . PRO A 1 86 ? 13.753 2.098 -11.473 1.00 71.88 86 PRO A N 1
ATOM 725 C CA . PRO A 1 86 ? 12.412 1.779 -11.010 1.00 71.88 86 PRO A CA 1
ATOM 726 C C . PRO A 1 86 ? 12.297 0.270 -10.810 1.00 71.88 86 PRO A C 1
ATOM 728 O O . PRO A 1 86 ? 12.866 -0.500 -11.593 1.00 71.88 86 PRO A O 1
ATOM 731 N N . LEU A 1 87 ? 11.499 -0.152 -9.828 1.00 76.00 87 LEU A N 1
ATOM 732 C CA . LEU A 1 87 ? 11.153 -1.562 -9.663 1.00 76.00 87 LEU A CA 1
ATOM 733 C C . LEU A 1 87 ? 10.569 -2.147 -10.961 1.00 76.00 87 LEU A C 1
ATOM 735 O O . LEU A 1 87 ? 10.117 -1.442 -11.873 1.00 76.00 87 LEU A O 1
ATOM 739 N N . THR A 1 88 ? 10.622 -3.467 -11.075 1.00 85.94 88 THR A N 1
ATOM 740 C CA . THR A 1 88 ? 9.786 -4.174 -12.046 1.00 85.94 88 THR A CA 1
ATOM 741 C C . THR A 1 88 ? 8.340 -4.130 -11.563 1.00 85.94 88 THR A C 1
ATOM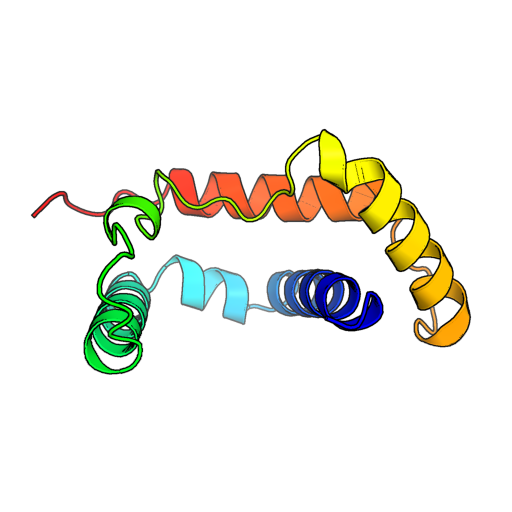 743 O O . THR A 1 88 ? 8.093 -4.001 -10.362 1.00 85.94 88 THR A O 1
ATOM 746 N N . PHE A 1 89 ? 7.379 -4.261 -12.479 1.00 83.62 89 PHE A N 1
ATOM 747 C CA . PHE A 1 89 ? 5.971 -4.364 -12.092 1.00 83.62 89 PHE A CA 1
ATOM 748 C C . PHE A 1 89 ? 5.755 -5.497 -11.074 1.00 83.62 89 PHE A C 1
ATOM 750 O O . PHE A 1 89 ? 5.116 -5.287 -10.048 1.00 83.62 89 PHE A O 1
ATOM 757 N N . GLY A 1 90 ? 6.404 -6.650 -11.278 1.00 84.50 90 GLY A N 1
ATOM 758 C CA . GLY A 1 90 ? 6.397 -7.753 -10.314 1.00 84.50 90 GLY A CA 1
ATOM 759 C C . GLY A 1 90 ? 6.931 -7.367 -8.929 1.00 84.50 90 GLY A C 1
ATOM 760 O O . GLY A 1 90 ? 6.277 -7.647 -7.931 1.00 84.50 90 GLY A O 1
ATOM 761 N N . GLY A 1 91 ? 8.066 -6.660 -8.850 1.00 84.56 91 GLY A N 1
ATOM 762 C CA . GLY A 1 91 ? 8.622 -6.208 -7.567 1.00 84.56 91 GLY A CA 1
ATOM 763 C C . GLY A 1 91 ? 7.766 -5.141 -6.875 1.00 84.56 91 GLY A C 1
ATOM 764 O O . GLY A 1 91 ? 7.706 -5.087 -5.648 1.00 84.56 91 GLY A O 1
ATOM 765 N N . LEU A 1 92 ? 7.063 -4.305 -7.646 1.00 83.94 92 LEU A N 1
ATOM 766 C CA . LEU A 1 92 ? 6.058 -3.398 -7.097 1.00 83.94 92 LEU A CA 1
ATOM 767 C C . LEU A 1 92 ? 4.885 -4.192 -6.509 1.00 83.94 92 LEU A C 1
ATOM 769 O O . LEU A 1 92 ? 4.531 -3.971 -5.355 1.00 83.94 92 LEU A O 1
ATOM 773 N N . MET A 1 93 ? 4.315 -5.134 -7.264 1.00 86.06 93 MET A N 1
ATOM 774 C CA . MET A 1 93 ? 3.192 -5.957 -6.801 1.00 86.06 93 MET A CA 1
ATOM 775 C C . MET A 1 93 ? 3.546 -6.793 -5.571 1.00 86.06 93 MET A C 1
ATOM 777 O O . MET A 1 93 ? 2.713 -6.925 -4.678 1.00 86.06 93 MET A O 1
ATOM 781 N N . GLU A 1 94 ? 4.781 -7.277 -5.460 1.00 86.75 94 GLU A N 1
ATOM 782 C CA . GLU A 1 94 ? 5.269 -7.951 -4.254 1.00 86.75 94 GLU A CA 1
ATOM 783 C C . GLU A 1 94 ? 5.222 -7.025 -3.027 1.00 86.75 94 GLU A C 1
ATOM 785 O O . GLU A 1 94 ? 4.669 -7.396 -1.991 1.00 86.75 94 GLU A O 1
ATOM 790 N N . LYS A 1 95 ? 5.714 -5.781 -3.140 1.00 84.19 95 LYS A N 1
ATOM 791 C CA . LYS A 1 95 ? 5.637 -4.801 -2.041 1.00 84.19 95 LYS A CA 1
ATOM 792 C C . LYS A 1 95 ? 4.198 -4.455 -1.660 1.00 84.19 95 LYS A C 1
ATOM 794 O O . LYS A 1 95 ? 3.888 -4.394 -0.473 1.00 84.19 95 LYS A O 1
ATOM 799 N N . ILE A 1 96 ? 3.328 -4.251 -2.650 1.00 84.81 96 ILE A N 1
ATOM 800 C CA . ILE A 1 96 ? 1.906 -3.957 -2.420 1.00 84.81 96 ILE A CA 1
ATOM 801 C C . ILE A 1 96 ? 1.201 -5.146 -1.752 1.00 84.81 96 ILE A C 1
ATOM 803 O O . ILE A 1 96 ? 0.404 -4.952 -0.835 1.00 84.81 96 ILE A O 1
ATOM 807 N N . THR A 1 97 ? 1.531 -6.372 -2.159 1.00 85.75 97 THR A N 1
ATOM 808 C CA . THR A 1 97 ? 1.012 -7.599 -1.539 1.00 85.75 97 THR A CA 1
ATOM 809 C C . THR A 1 97 ? 1.459 -7.698 -0.084 1.00 85.75 97 THR A C 1
ATOM 811 O O . THR A 1 97 ? 0.626 -7.893 0.795 1.00 85.75 97 THR A O 1
ATOM 814 N N . ASN A 1 98 ? 2.745 -7.469 0.196 1.00 85.31 98 ASN A N 1
ATOM 815 C CA . ASN A 1 98 ? 3.266 -7.469 1.563 1.00 85.31 98 ASN A CA 1
ATOM 816 C C . ASN A 1 98 ? 2.581 -6.417 2.443 1.00 85.31 98 ASN A C 1
ATOM 818 O O . ASN A 1 98 ? 2.264 -6.702 3.594 1.00 85.31 98 ASN A O 1
ATOM 822 N N . LEU A 1 99 ? 2.307 -5.223 1.909 1.00 81.75 99 LEU A N 1
ATOM 823 C CA . LEU A 1 99 ? 1.560 -4.195 2.634 1.00 81.75 99 LEU A CA 1
ATOM 824 C C . LEU A 1 99 ? 0.130 -4.643 2.953 1.00 81.75 99 LEU A C 1
ATOM 826 O O . LEU A 1 99 ? -0.334 -4.467 4.076 1.00 81.75 99 LEU A O 1
ATOM 830 N N . GLN A 1 100 ? -0.573 -5.212 1.972 1.00 83.69 100 GLN A N 1
ATOM 831 C CA . GLN A 1 100 ? -1.925 -5.727 2.176 1.00 83.69 100 GLN A CA 1
ATOM 832 C C . GLN A 1 100 ? -1.951 -6.790 3.279 1.00 83.69 100 GLN A C 1
ATOM 834 O O . GLN A 1 100 ? -2.822 -6.749 4.145 1.00 83.69 100 GLN A O 1
ATOM 839 N N . GLU A 1 101 ? -0.988 -7.711 3.276 1.00 83.56 101 GLU A N 1
ATOM 840 C CA . GLU A 1 101 ? -0.882 -8.733 4.317 1.00 83.56 101 GLU A CA 1
ATOM 841 C C . GLU A 1 101 ? -0.538 -8.126 5.684 1.00 83.56 101 GLU A C 1
ATOM 843 O O . GLU A 1 101 ? -1.148 -8.509 6.678 1.00 83.56 101 GLU A O 1
ATOM 848 N N . GLN A 1 102 ? 0.331 -7.109 5.751 1.00 80.88 102 GLN A N 1
ATOM 849 C CA . GLN A 1 102 ? 0.587 -6.378 6.999 1.00 80.88 102 GLN A CA 1
ATOM 850 C C . GLN A 1 102 ? -0.698 -5.782 7.577 1.00 80.88 102 GLN A C 1
ATOM 852 O O . GLN A 1 102 ? -0.982 -6.006 8.752 1.00 80.88 102 GLN A O 1
ATOM 857 N N . PHE A 1 103 ? -1.516 -5.113 6.755 1.00 76.75 103 PHE A N 1
ATOM 858 C CA . PHE A 1 103 ? -2.830 -4.634 7.194 1.00 76.75 103 PHE A CA 1
ATOM 859 C C . PHE A 1 103 ? -3.716 -5.785 7.687 1.00 76.75 103 PHE A C 1
ATOM 861 O O . PHE A 1 103 ? -4.284 -5.688 8.769 1.00 76.75 103 PHE A O 1
ATOM 868 N N . ARG A 1 104 ? -3.794 -6.902 6.959 1.00 79.44 104 ARG A N 1
ATOM 869 C CA . ARG A 1 104 ? -4.615 -8.065 7.353 1.00 79.44 104 ARG A CA 1
ATOM 870 C C . ARG A 1 104 ? -4.170 -8.734 8.649 1.00 79.44 104 ARG A C 1
ATOM 872 O O . ARG A 1 104 ? -4.991 -9.375 9.301 1.00 79.44 104 ARG A O 1
ATOM 879 N N . THR A 1 105 ? -2.901 -8.587 9.023 1.00 77.00 105 THR A N 1
ATOM 880 C CA . THR A 1 105 ? -2.363 -9.075 10.301 1.00 77.00 105 THR A CA 1
ATOM 881 C C . THR A 1 105 ? -2.565 -8.113 11.470 1.00 77.00 105 THR A C 1
ATOM 883 O O . THR A 1 105 ? -2.300 -8.504 12.606 1.00 77.00 105 THR A O 1
ATOM 886 N N . LEU A 1 106 ? -3.036 -6.881 11.230 1.00 71.75 106 LEU A N 1
ATOM 887 C CA . LEU A 1 106 ? -3.381 -5.960 12.311 1.00 71.75 106 LEU A CA 1
ATOM 888 C C . LEU A 1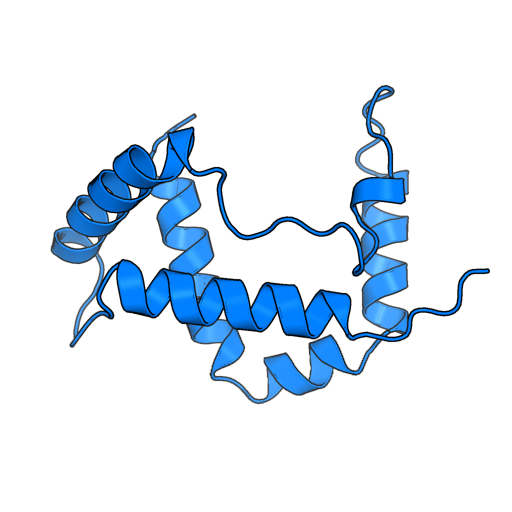 106 ? -4.583 -6.527 13.070 1.00 71.75 106 LEU A C 1
ATOM 890 O O . LEU A 1 106 ? -5.681 -6.650 12.523 1.00 71.75 106 LEU A O 1
ATOM 894 N N . ASP A 1 107 ? -4.360 -6.880 14.335 1.00 58.88 107 ASP A N 1
ATOM 895 C CA . ASP A 1 107 ? -5.391 -7.374 15.243 1.00 58.88 107 ASP A CA 1
ATOM 896 C C . ASP A 1 107 ? -6.296 -6.206 15.650 1.00 58.88 107 ASP A C 1
ATOM 898 O O . ASP A 1 107 ? -6.120 -5.569 16.689 1.00 58.88 107 ASP A O 1
ATOM 902 N N . VAL A 1 108 ? -7.223 -5.849 14.761 1.00 58.22 108 VAL A N 1
ATOM 903 C CA . VAL A 1 108 ? -8.262 -4.870 15.071 1.00 58.22 108 VAL A CA 1
ATOM 904 C C . VAL A 1 108 ? -9.293 -5.561 15.955 1.00 58.22 108 VAL A C 1
ATOM 906 O O . VAL A 1 108 ? -9.918 -6.526 15.499 1.00 58.22 108 VAL A O 1
ATOM 909 N N . PRO A 1 109 ? -9.514 -5.082 17.195 1.00 47.34 109 PRO A N 1
ATOM 910 C CA . PRO A 1 109 ? -10.549 -5.629 18.051 1.00 47.34 109 PRO A CA 1
ATOM 911 C C . PRO A 1 109 ? -11.881 -5.565 17.309 1.00 47.34 109 PRO A C 1
ATOM 913 O O . PRO A 1 109 ? -12.340 -4.489 16.922 1.00 47.34 109 PRO A O 1
ATOM 916 N N . ARG A 1 110 ? -12.502 -6.728 17.092 1.00 48.38 110 ARG A N 1
ATOM 917 C CA . ARG A 1 110 ? -13.897 -6.791 16.658 1.00 48.38 110 ARG A CA 1
ATOM 918 C C . ARG A 1 110 ? -14.728 -6.244 17.815 1.00 48.38 110 ARG A C 1
ATOM 920 O O . ARG A 1 110 ? -14.920 -6.948 18.804 1.00 48.38 110 ARG A O 1
ATOM 927 N N . GLY A 1 111 ? -15.083 -4.964 17.723 1.00 48.03 111 GLY A N 1
ATOM 928 C CA . GLY A 1 111 ? -16.058 -4.333 18.610 1.00 48.03 111 GLY A CA 1
ATOM 929 C C . GLY A 1 111 ? -17.398 -5.049 18.560 1.00 48.03 111 GLY A C 1
ATOM 930 O O . GLY A 1 111 ? -17.742 -5.578 17.477 1.00 48.03 111 GLY A O 1
#

Mean predicted aligned error: 10.58 Å

Foldseek 3Di:
DDLQPLLVVLVVVVVCCVDPVVVVVLPPVVVLVVVLVVCCVPVPPVPDPSVCSQLQNDDQQDDPVCLVVNQVSNVVCCVPPDDDDDDHSVVSNVVSVVSSVSSSPPPDPPD